Protein AF-A0A519EN14-F1 (afdb_monomer_lite)

Foldseek 3Di:
DEDAAEPDPCCVVPPVVQVVCVVVQRGHYVVVVVVVVVVQVPDDPVDHDPDDYDGGPPDDD

Radius of gyration: 13.74 Å; ch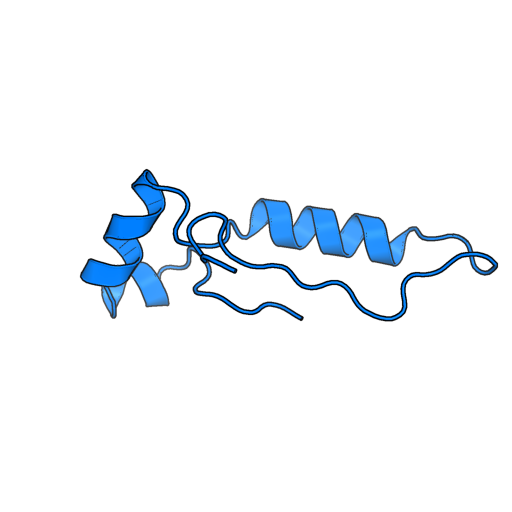ains: 1; bounding box: 31×27×37 Å

Sequence (61 aa):
VIDGAIDTAFIRDNFPERYALKADDGILNPDHIADSYWMLHAQPRDAWTHELDLRPWMEKF

pLDDT: mean 94.33, std 4.63, range [69.81, 98.44]

Secondary structure (DSSP, 8-state):
-B-S-BSSHHHHHH-HHHHHGGGGT-SB-HHHHHHHHHHHHT--TTS--S---B--TT---

Structure (mmCIF, N/CA/C/O backbone):
data_AF-A0A519EN14-F1
#
_entry.id   AF-A0A519EN14-F1
#
loop_
_atom_site.group_PDB
_atom_site.id
_atom_site.type_symbol
_atom_site.label_atom_id
_atom_site.label_alt_id
_atom_site.label_comp_id
_atom_site.label_asym_id
_atom_site.label_entity_id
_atom_site.label_seq_id
_atom_site.pdbx_PDB_ins_code
_atom_site.Cartn_x
_atom_site.Cartn_y
_atom_site.Cartn_z
_atom_site.occupancy
_atom_site.B_iso_or_equiv
_atom_site.auth_seq_id
_atom_site.auth_comp_id
_atom_site.auth_asym_id
_atom_site.auth_atom_id
_atom_site.pdbx_PDB_model_num
ATOM 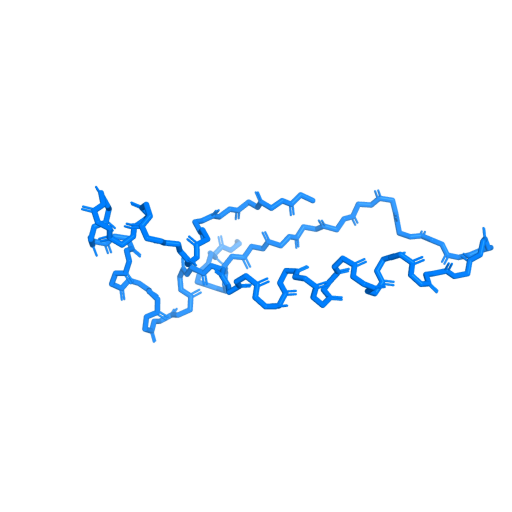1 N N . VAL A 1 1 ? 5.917 3.226 0.620 1.00 95.12 1 VAL A N 1
ATOM 2 C CA . VAL A 1 1 ? 5.577 3.324 2.049 1.00 95.12 1 VAL A CA 1
ATOM 3 C C . VAL A 1 1 ? 4.114 2.960 2.233 1.00 95.12 1 VAL A C 1
ATOM 5 O O . VAL A 1 1 ? 3.289 3.358 1.421 1.00 95.12 1 VAL A O 1
ATOM 8 N N . ILE A 1 2 ? 3.803 2.158 3.251 1.00 95.31 2 ILE A N 1
ATOM 9 C CA . ILE A 1 2 ? 2.423 1.891 3.668 1.00 95.31 2 ILE A CA 1
ATOM 10 C C . ILE A 1 2 ? 2.231 2.634 4.982 1.00 95.31 2 ILE A C 1
ATOM 12 O O . ILE A 1 2 ? 2.779 2.210 5.999 1.00 95.31 2 ILE A O 1
ATOM 16 N N . ASP A 1 3 ? 1.524 3.756 4.938 1.00 93.25 3 ASP A N 1
ATOM 17 C CA . ASP A 1 3 ? 1.333 4.633 6.091 1.00 93.25 3 ASP A CA 1
ATOM 18 C C . ASP A 1 3 ? -0.152 4.667 6.453 1.00 93.25 3 ASP A C 1
ATOM 20 O O . ASP A 1 3 ? -0.938 5.473 5.962 1.00 93.25 3 ASP A O 1
ATOM 24 N N . GLY A 1 4 ? -0.571 3.677 7.241 1.00 92.56 4 GLY A N 1
ATOM 25 C CA . GLY A 1 4 ? -1.967 3.499 7.612 1.00 92.56 4 GLY A CA 1
ATOM 26 C C . GLY A 1 4 ? -2.262 2.126 8.201 1.00 92.56 4 GLY A C 1
ATOM 27 O O . GLY A 1 4 ? -1.456 1.198 8.131 1.00 92.56 4 GLY A O 1
ATOM 28 N N . ALA A 1 5 ? -3.449 1.986 8.792 1.00 93.44 5 ALA A N 1
ATOM 29 C CA . ALA A 1 5 ? -3.936 0.687 9.244 1.00 93.44 5 ALA A CA 1
ATOM 30 C C . ALA A 1 5 ? -4.385 -0.148 8.037 1.00 93.44 5 ALA A C 1
ATOM 32 O O . ALA A 1 5 ? -5.097 0.362 7.176 1.00 93.44 5 ALA A O 1
ATOM 33 N N . ILE A 1 6 ? -3.996 -1.423 7.993 1.00 95.94 6 ILE A N 1
ATOM 34 C CA . ILE A 1 6 ? -4.373 -2.367 6.930 1.00 95.94 6 ILE A CA 1
ATOM 35 C C . ILE A 1 6 ? -5.522 -3.245 7.431 1.00 95.94 6 ILE A C 1
ATOM 37 O O . ILE A 1 6 ? -5.471 -3.730 8.567 1.00 95.94 6 ILE A O 1
ATOM 41 N N . ASP A 1 7 ? -6.528 -3.480 6.588 1.00 95.50 7 ASP A N 1
ATOM 42 C CA . ASP A 1 7 ? -7.651 -4.384 6.863 1.00 95.50 7 ASP A CA 1
ATOM 43 C C . ASP A 1 7 ? -7.164 -5.820 7.101 1.00 95.50 7 ASP A C 1
ATOM 45 O O . ASP A 1 7 ? -6.973 -6.622 6.190 1.00 95.50 7 ASP A O 1
ATOM 49 N N . THR A 1 8 ? -6.913 -6.127 8.368 1.00 94.75 8 THR A N 1
ATOM 50 C CA . THR A 1 8 ? -6.394 -7.405 8.847 1.00 94.75 8 THR A CA 1
ATOM 51 C C . THR A 1 8 ? -7.166 -7.823 10.088 1.00 94.75 8 THR A C 1
ATOM 53 O O . THR A 1 8 ? -7.718 -6.986 10.808 1.00 94.75 8 THR A O 1
ATOM 56 N N . ALA A 1 9 ? -7.156 -9.125 10.389 1.00 93.50 9 ALA A N 1
ATOM 57 C CA . ALA A 1 9 ? -7.742 -9.645 11.625 1.00 93.50 9 ALA A CA 1
ATOM 58 C C . A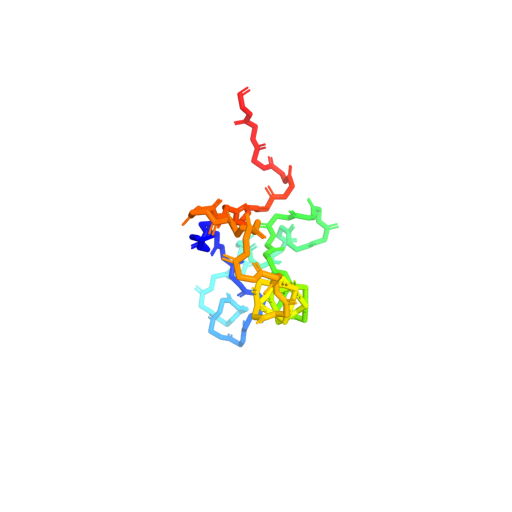LA A 1 9 ? -7.166 -8.946 12.867 1.00 93.50 9 ALA A C 1
ATOM 60 O O . ALA A 1 9 ? -7.905 -8.585 13.773 1.00 93.50 9 ALA A O 1
ATOM 61 N N . PHE A 1 10 ? -5.862 -8.657 12.862 1.00 93.44 10 PHE A N 1
ATOM 62 C CA . PHE A 1 10 ? -5.211 -7.938 13.949 1.00 93.44 10 PHE A CA 1
ATOM 63 C C . PHE A 1 10 ? -5.831 -6.554 14.198 1.00 93.44 10 PHE A C 1
ATOM 65 O O . PHE A 1 10 ? -6.167 -6.245 15.340 1.00 93.44 10 PHE A O 1
ATOM 72 N N . ILE A 1 11 ? -6.030 -5.740 13.153 1.00 94.94 11 ILE A N 1
ATOM 73 C CA . ILE A 1 11 ? -6.645 -4.409 13.302 1.00 94.94 11 ILE A CA 1
ATOM 74 C C . ILE A 1 11 ? -8.108 -4.521 13.727 1.00 94.94 11 ILE A C 1
ATOM 76 O O . ILE A 1 11 ? -8.536 -3.792 14.619 1.00 94.94 11 ILE A O 1
ATOM 80 N N . ARG A 1 12 ? -8.854 -5.461 13.143 1.00 92.88 12 ARG A N 1
ATOM 81 C CA . ARG A 1 12 ? -10.256 -5.700 13.497 1.00 92.88 12 ARG A CA 1
ATOM 82 C C . ARG A 1 12 ? -10.433 -6.067 14.968 1.00 92.88 12 ARG A C 1
ATOM 84 O O . ARG A 1 12 ? -11.312 -5.522 15.627 1.00 92.88 12 ARG A O 1
ATOM 91 N N . ASP A 1 13 ? -9.602 -6.974 15.467 1.00 95.50 13 ASP A N 1
ATOM 92 C CA . ASP A 1 13 ? -9.807 -7.592 16.775 1.00 95.50 13 ASP A CA 1
ATOM 93 C C . ASP A 1 13 ? -9.186 -6.751 17.912 1.00 95.50 13 ASP A C 1
ATOM 95 O O . ASP A 1 13 ? -9.690 -6.766 19.033 1.00 95.50 13 ASP A O 1
ATOM 99 N N . ASN A 1 14 ? -8.122 -5.984 17.634 1.00 95.44 14 ASN A N 1
ATOM 100 C CA . ASN A 1 14 ? -7.396 -5.203 18.650 1.00 95.44 14 ASN A CA 1
ATOM 101 C C . ASN A 1 14 ? -7.689 -3.694 18.604 1.00 95.44 14 ASN A C 1
ATOM 103 O O . ASN A 1 14 ? -7.449 -3.000 19.588 1.00 95.44 14 ASN A O 1
ATOM 107 N N . PHE A 1 15 ? -8.203 -3.175 17.484 1.00 94.12 15 PHE A N 1
ATOM 108 C CA . PHE A 1 15 ? -8.471 -1.745 17.290 1.00 94.12 15 PHE A CA 1
ATOM 109 C C . PHE A 1 15 ? -9.859 -1.516 16.665 1.00 94.12 15 PHE A C 1
ATOM 111 O O . PHE A 1 15 ? -9.957 -0.924 15.586 1.00 94.12 15 PHE A O 1
ATOM 118 N N . PRO A 1 16 ? -10.948 -1.954 17.325 1.00 92.62 16 PRO A N 1
ATOM 119 C CA . PRO A 1 16 ? -12.296 -1.928 16.753 1.00 9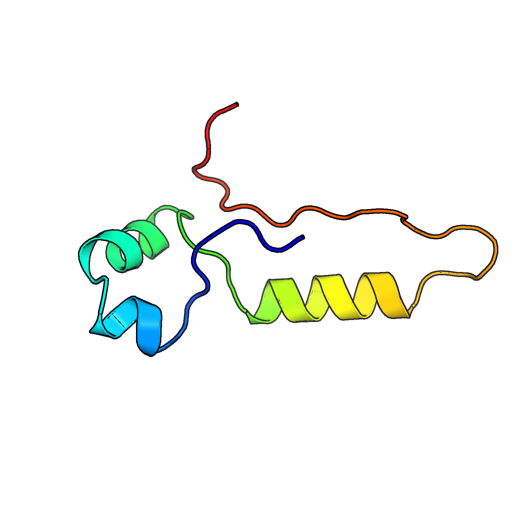2.62 16 PRO A CA 1
ATOM 120 C C . PRO A 1 16 ? -12.766 -0.517 16.374 1.00 92.62 16 PRO A C 1
ATOM 122 O O . PRO A 1 16 ? -13.410 -0.350 15.343 1.00 92.62 16 PRO A O 1
ATOM 125 N N . GLU A 1 17 ? -12.392 0.510 17.145 1.00 92.31 17 GLU A N 1
ATOM 126 C CA . GLU A 1 17 ? -12.696 1.913 16.818 1.00 92.31 17 GLU A CA 1
ATOM 127 C C . GLU A 1 17 ? -12.036 2.351 15.506 1.00 92.31 17 GLU A C 1
ATOM 129 O O . GLU A 1 17 ? -12.659 3.009 14.678 1.00 92.31 17 GLU A O 1
ATOM 134 N N . ARG A 1 18 ? -10.786 1.933 15.273 1.00 89.88 18 ARG A N 1
ATOM 135 C CA . ARG A 1 18 ? -10.077 2.226 14.023 1.00 89.88 18 ARG A CA 1
ATOM 136 C C . ARG A 1 18 ? -10.608 1.387 12.867 1.00 89.88 18 ARG A C 1
ATOM 138 O O . ARG A 1 18 ? -10.688 1.882 11.750 1.00 89.88 18 ARG A O 1
ATOM 145 N N . TYR A 1 19 ? -11.002 0.143 13.133 1.00 92.00 19 TYR A N 1
ATOM 146 C CA . TYR A 1 19 ? -11.637 -0.719 12.141 1.00 92.00 19 TYR A CA 1
ATOM 147 C C . TYR A 1 19 ? -12.992 -0.174 11.679 1.00 92.00 19 TYR A C 1
ATOM 149 O O . TYR A 1 19 ? -13.335 -0.312 10.509 1.00 92.00 19 TYR A O 1
ATOM 157 N N . ALA A 1 20 ? -13.743 0.490 12.563 1.00 93.00 20 ALA A N 1
ATOM 158 C CA . ALA A 1 20 ? -15.013 1.120 12.210 1.00 93.00 20 ALA A CA 1
ATOM 159 C C . ALA A 1 20 ? -14.852 2.184 11.108 1.00 93.00 20 ALA A C 1
ATOM 161 O O . ALA A 1 20 ? -15.714 2.292 10.239 1.00 93.00 20 ALA A O 1
ATOM 162 N N . LEU A 1 21 ? -13.707 2.882 11.070 1.00 92.56 21 LEU A N 1
ATOM 163 C CA . LEU A 1 21 ? -13.384 3.866 10.029 1.00 92.56 21 LEU A CA 1
ATOM 164 C C . LEU A 1 21 ? -13.225 3.250 8.632 1.00 92.56 21 LEU A C 1
ATOM 166 O O . LEU A 1 21 ? -13.181 3.987 7.652 1.00 92.56 21 LEU A O 1
ATOM 170 N N . LYS A 1 22 ? -13.164 1.917 8.506 1.00 91.44 22 LYS A N 1
ATOM 171 C CA . LYS A 1 22 ? -13.194 1.229 7.208 1.00 91.44 22 LYS A CA 1
ATOM 172 C C . LYS A 1 22 ? -14.389 1.639 6.358 1.00 91.44 22 LYS A C 1
ATOM 174 O O . LYS A 1 22 ? -14.247 1.740 5.147 1.00 91.44 22 LYS A O 1
ATOM 179 N N . ALA A 1 23 ? -15.548 1.842 6.985 1.00 90.94 23 ALA A N 1
ATOM 180 C CA . ALA A 1 23 ? -16.771 2.224 6.285 1.00 90.94 23 ALA A CA 1
ATOM 181 C C . ALA A 1 23 ? -16.664 3.597 5.599 1.00 90.94 23 ALA A C 1
ATOM 183 O O . ALA A 1 23 ? -17.389 3.848 4.643 1.00 90.94 23 ALA A O 1
ATOM 184 N N . ASP A 1 24 ? -15.735 4.433 6.063 1.00 93.06 24 ASP A N 1
ATOM 185 C CA . ASP A 1 24 ? -15.506 5.802 5.608 1.00 93.06 24 ASP A CA 1
ATOM 186 C C . ASP A 1 24 ? -14.094 5.961 4.992 1.00 93.06 24 ASP A C 1
ATOM 188 O O . ASP A 1 24 ? -13.472 7.018 5.096 1.00 93.06 24 ASP A O 1
ATOM 192 N N . ASP A 1 25 ? -13.544 4.890 4.404 1.00 92.81 25 ASP A N 1
ATOM 193 C CA . ASP A 1 25 ? -12.233 4.865 3.727 1.00 92.81 25 ASP A CA 1
ATOM 194 C C . ASP A 1 25 ? -11.019 5.220 4.622 1.00 92.81 25 ASP A C 1
ATOM 196 O O . ASP A 1 25 ? -9.978 5.704 4.162 1.00 92.81 25 ASP A O 1
ATOM 200 N N . GLY A 1 26 ? -11.126 4.960 5.929 1.00 93.50 26 GLY A N 1
ATOM 201 C CA . GLY A 1 26 ? -10.090 5.234 6.933 1.00 93.50 26 GLY A CA 1
ATOM 202 C C . GLY A 1 26 ? -9.056 4.122 7.146 1.00 93.50 26 GLY A C 1
ATOM 203 O O . GLY A 1 26 ? -8.149 4.288 7.968 1.00 93.50 26 GLY A O 1
ATOM 204 N N . ILE A 1 27 ? -9.159 2.997 6.428 1.00 95.44 27 ILE A N 1
ATOM 205 C CA . ILE A 1 27 ? -8.163 1.913 6.458 1.00 95.44 27 ILE A CA 1
ATOM 206 C C . ILE A 1 27 ? -7.814 1.435 5.045 1.00 95.44 27 ILE A C 1
ATOM 208 O O . ILE A 1 27 ? -8.633 1.493 4.131 1.00 95.44 27 ILE A O 1
ATOM 212 N N . LEU A 1 28 ? -6.596 0.928 4.874 1.00 96.44 28 LEU A N 1
ATOM 213 C CA . LEU A 1 28 ? -6.085 0.429 3.603 1.00 96.44 28 LEU A CA 1
ATOM 214 C C . LEU A 1 28 ? -6.582 -0.990 3.313 1.00 96.44 28 LEU A C 1
ATOM 216 O O . LEU A 1 28 ? -6.530 -1.870 4.176 1.00 96.44 28 LEU A O 1
ATOM 220 N N . ASN A 1 29 ? -6.995 -1.221 2.067 1.00 96.31 29 ASN A N 1
ATOM 221 C CA . ASN A 1 29 ? -7.371 -2.543 1.574 1.00 96.31 29 ASN A CA 1
ATOM 222 C C . ASN A 1 29 ? -6.117 -3.329 1.126 1.00 96.31 29 ASN A C 1
ATOM 224 O O . ASN A 1 29 ? -5.390 -2.836 0.257 1.00 96.31 29 ASN A O 1
ATOM 228 N N . PRO A 1 30 ? -5.858 -4.538 1.663 1.00 96.56 30 PRO A N 1
ATOM 229 C CA . PRO A 1 30 ? -4.719 -5.366 1.267 1.00 96.56 30 PRO A CA 1
ATOM 230 C C . PRO A 1 30 ? -4.688 -5.724 -0.226 1.00 96.56 30 PRO A C 1
ATOM 232 O O . PRO A 1 30 ? -3.597 -5.783 -0.789 1.00 96.56 30 PRO A O 1
ATOM 235 N N . ASP A 1 31 ? -5.837 -5.896 -0.884 1.00 97.81 31 ASP A N 1
ATOM 236 C CA . ASP A 1 31 ? -5.887 -6.217 -2.317 1.00 97.81 31 ASP A CA 1
ATOM 237 C C . ASP A 1 31 ? -5.337 -5.052 -3.155 1.00 97.81 31 ASP A C 1
ATOM 239 O O . ASP A 1 31 ? -4.492 -5.240 -4.027 1.00 97.81 31 ASP A O 1
ATOM 243 N N . HIS A 1 32 ? -5.700 -3.814 -2.808 1.00 97.38 32 HIS A N 1
ATOM 244 C CA . HIS A 1 32 ? -5.194 -2.620 -3.496 1.00 97.38 32 HIS A CA 1
ATOM 245 C C . HIS A 1 32 ? -3.698 -2.373 -3.222 1.00 97.38 32 HIS A C 1
ATOM 247 O O . HIS A 1 32 ? -2.984 -1.818 -4.064 1.00 97.38 32 HIS A O 1
ATOM 253 N N . ILE A 1 33 ? -3.196 -2.793 -2.053 1.00 97.69 33 ILE A N 1
ATOM 254 C CA . ILE A 1 33 ? -1.755 -2.792 -1.761 1.00 97.69 33 ILE A CA 1
ATOM 255 C C . ILE A 1 33 ? -1.041 -3.798 -2.676 1.00 97.69 33 ILE A C 1
ATOM 257 O O . ILE A 1 33 ? 0.007 -3.471 -3.237 1.00 97.69 33 ILE A O 1
ATOM 261 N N . ALA A 1 34 ? -1.601 -4.999 -2.852 1.00 97.88 34 ALA A N 1
ATOM 262 C CA . ALA A 1 34 ? -1.039 -6.017 -3.737 1.00 97.88 34 ALA A CA 1
ATOM 263 C C . ALA A 1 34 ? -1.013 -5.554 -5.203 1.00 97.88 34 ALA A C 1
ATOM 265 O O . ALA A 1 34 ? 0.010 -5.710 -5.872 1.00 97.88 34 ALA A O 1
ATOM 266 N N . ASP A 1 35 ? -2.079 -4.904 -5.674 1.00 98.38 35 ASP A N 1
ATOM 267 C CA . ASP A 1 35 ? -2.133 -4.313 -7.016 1.00 98.38 35 ASP A CA 1
ATOM 268 C C . ASP A 1 35 ? -1.069 -3.224 -7.202 1.00 98.38 35 ASP A C 1
ATOM 270 O O . ASP A 1 35 ? -0.372 -3.189 -8.219 1.00 98.38 35 ASP A O 1
ATOM 274 N N . SER A 1 36 ? -0.883 -2.370 -6.191 1.00 97.94 36 SER A N 1
ATOM 275 C CA . SER A 1 36 ? 0.155 -1.331 -6.199 1.00 97.94 36 SER A CA 1
ATOM 276 C C . SER A 1 36 ? 1.562 -1.937 -6.254 1.00 97.94 36 SER A C 1
ATOM 278 O O . SER A 1 36 ? 2.424 -1.451 -6.987 1.00 97.94 36 SER A O 1
ATOM 280 N N . TYR A 1 37 ? 1.799 -3.032 -5.521 1.00 97.50 37 TYR A N 1
ATOM 281 C CA . TYR A 1 37 ? 3.051 -3.785 -5.605 1.00 97.50 37 TYR A CA 1
ATOM 282 C C . TYR A 1 37 ? 3.266 -4.367 -7.005 1.00 97.50 37 TYR A C 1
ATOM 284 O O . TYR A 1 37 ? 4.353 -4.221 -7.565 1.00 97.50 37 TYR A O 1
ATOM 292 N N . TRP A 1 38 ? 2.243 -4.997 -7.586 1.00 98.12 38 TRP A N 1
ATOM 293 C CA . TRP A 1 38 ? 2.344 -5.582 -8.922 1.00 98.12 38 TRP A CA 1
ATOM 294 C C . TRP A 1 38 ? 2.633 -4.518 -9.983 1.00 98.12 38 TRP A C 1
ATOM 296 O O . TRP A 1 38 ? 3.506 -4.707 -10.832 1.00 98.12 38 TRP A O 1
ATOM 306 N N . MET A 1 39 ? 1.968 -3.365 -9.882 1.00 97.75 39 MET A N 1
ATOM 307 C CA . MET A 1 39 ? 2.229 -2.206 -10.731 1.00 97.75 39 MET A CA 1
ATOM 308 C C . MET A 1 39 ? 3.693 -1.755 -10.638 1.00 97.75 39 MET A C 1
ATOM 310 O O . MET A 1 39 ? 4.317 -1.543 -11.675 1.00 97.75 39 MET A O 1
ATOM 314 N N . LEU A 1 40 ? 4.261 -1.642 -9.427 1.00 97.31 40 LEU A N 1
ATOM 315 C CA . LEU A 1 40 ? 5.672 -1.277 -9.234 1.00 97.31 40 LEU A CA 1
ATOM 316 C C . LEU A 1 40 ? 6.620 -2.341 -9.803 1.00 97.31 40 LEU A C 1
ATOM 318 O O . LEU A 1 40 ? 7.597 -2.009 -10.469 1.00 97.31 40 LEU A O 1
ATOM 322 N N . HIS A 1 41 ? 6.329 -3.621 -9.569 1.00 97.00 41 HIS A N 1
ATOM 323 C CA . HIS A 1 41 ? 7.154 -4.730 -10.045 1.00 97.00 41 HIS A CA 1
ATOM 324 C C . HIS A 1 41 ? 7.250 -4.783 -11.578 1.00 97.00 41 HIS A C 1
ATOM 326 O O . HIS A 1 41 ? 8.293 -5.144 -12.121 1.00 97.00 41 HIS A O 1
ATOM 332 N N . ALA A 1 42 ? 6.174 -4.410 -12.273 1.00 97.94 42 ALA A N 1
ATOM 333 C CA . ALA A 1 42 ? 6.083 -4.455 -13.728 1.00 97.94 42 ALA A CA 1
ATOM 334 C C . ALA A 1 42 ? 6.644 -3.207 -14.446 1.00 97.94 42 ALA A C 1
ATOM 336 O O . ALA A 1 42 ? 6.537 -3.119 -15.671 1.00 97.94 42 ALA A O 1
ATOM 337 N N . GLN A 1 43 ? 7.227 -2.239 -13.727 1.00 98.44 43 GLN A N 1
ATOM 338 C CA . GLN A 1 43 ? 7.745 -1.010 -14.337 1.00 98.44 43 GLN A CA 1
ATOM 339 C C . GLN A 1 43 ? 8.922 -1.272 -15.293 1.00 98.44 43 GLN A C 1
ATOM 341 O O . GLN A 1 43 ? 9.767 -2.139 -15.038 1.00 98.44 43 GLN A O 1
ATOM 346 N N . PRO A 1 44 ? 9.014 -0.523 -16.407 1.00 98.12 44 PRO A N 1
ATOM 347 C CA . PRO A 1 44 ? 10.132 -0.646 -17.328 1.00 98.12 44 PRO A CA 1
ATOM 348 C C . PRO A 1 44 ? 11.425 -0.118 -16.687 1.00 98.12 44 PRO A C 1
ATOM 350 O O . PRO A 1 44 ? 11.422 0.778 -15.845 1.00 98.12 44 PRO A O 1
ATOM 353 N N . ARG A 1 45 ? 12.570 -0.673 -17.101 1.00 96.00 45 ARG A N 1
ATOM 354 C CA . ARG A 1 45 ? 13.879 -0.358 -16.492 1.00 96.00 45 ARG A CA 1
ATOM 355 C C . ARG A 1 45 ? 14.312 1.100 -16.662 1.00 96.00 45 ARG A C 1
ATOM 357 O O . ARG A 1 45 ? 15.159 1.568 -15.910 1.00 96.00 45 ARG A O 1
ATOM 364 N N . ASP A 1 46 ? 13.783 1.782 -17.667 1.00 97.38 46 ASP A N 1
ATOM 365 C CA . ASP A 1 46 ? 14.100 3.165 -18.018 1.00 97.38 46 ASP A CA 1
ATOM 366 C C . ASP A 1 46 ? 13.132 4.192 -17.406 1.00 97.38 46 ASP A C 1
ATOM 368 O O . ASP A 1 46 ? 13.416 5.388 -17.459 1.00 97.38 46 ASP A O 1
ATOM 372 N N . ALA A 1 47 ? 12.039 3.754 -16.773 1.00 96.62 47 ALA A N 1
ATOM 373 C CA . ALA A 1 47 ? 11.093 4.621 -16.078 1.00 96.62 47 ALA A CA 1
ATOM 374 C C . ALA A 1 47 ? 10.495 3.905 -14.857 1.00 96.62 47 ALA A C 1
ATOM 376 O O . ALA A 1 47 ? 9.529 3.150 -14.967 1.00 96.62 47 ALA A O 1
ATOM 377 N N . TRP A 1 48 ? 11.073 4.168 -13.683 1.00 96.56 48 TRP A N 1
ATOM 378 C CA . TRP A 1 48 ? 10.700 3.530 -12.422 1.00 96.56 48 TRP A CA 1
ATOM 379 C C . TRP A 1 48 ? 10.403 4.559 -11.327 1.00 96.56 48 TRP A C 1
ATOM 381 O O . TRP A 1 48 ? 10.941 5.669 -11.313 1.00 96.56 48 TRP A O 1
ATOM 391 N N . THR A 1 49 ? 9.529 4.178 -10.401 1.00 97.62 49 THR A N 1
ATOM 392 C CA . THR A 1 49 ? 9.121 4.983 -9.251 1.00 97.62 49 THR A CA 1
ATOM 393 C C . THR A 1 49 ? 10.095 4.783 -8.095 1.00 97.62 49 THR A C 1
ATOM 395 O O . THR A 1 49 ? 10.304 3.659 -7.648 1.00 97.62 49 THR A O 1
ATOM 398 N N . HIS A 1 50 ? 10.647 5.881 -7.572 1.00 96.31 50 HIS A N 1
ATOM 399 C CA . HIS A 1 50 ? 11.534 5.838 -6.407 1.00 96.31 50 HIS A CA 1
ATOM 400 C C . HIS A 1 50 ? 10.788 5.558 -5.097 1.00 96.31 50 HIS A C 1
ATOM 402 O O . HIS A 1 50 ? 11.219 4.724 -4.305 1.00 96.31 50 HIS A O 1
ATOM 408 N N . GLU A 1 51 ? 9.655 6.229 -4.891 1.00 97.00 51 GLU A N 1
ATOM 409 C CA . GLU A 1 51 ? 8.823 6.086 -3.700 1.00 97.00 51 GLU A CA 1
ATOM 410 C C . GLU A 1 51 ? 7.342 6.212 -4.073 1.00 97.00 51 GLU A C 1
ATOM 412 O O . GLU A 1 51 ? 6.970 7.013 -4.932 1.00 97.00 51 GLU A O 1
ATOM 417 N N . LEU A 1 52 ? 6.511 5.383 -3.442 1.00 96.50 52 LEU A N 1
ATOM 418 C CA . LEU A 1 52 ? 5.056 5.395 -3.556 1.00 96.50 52 LEU A CA 1
ATOM 419 C C . LEU A 1 52 ? 4.462 5.305 -2.153 1.00 96.50 52 LEU A C 1
ATOM 421 O O . LEU A 1 52 ? 4.709 4.314 -1.463 1.00 96.50 52 LEU A O 1
ATOM 425 N N . ASP A 1 53 ? 3.663 6.286 -1.754 1.00 96.31 53 ASP A N 1
ATOM 426 C CA . ASP A 1 53 ? 2.971 6.313 -0.466 1.00 96.31 53 ASP A CA 1
ATOM 427 C C . ASP A 1 53 ? 1.521 5.859 -0.614 1.00 96.31 53 ASP A C 1
ATOM 429 O O . ASP A 1 53 ? 0.744 6.462 -1.352 1.00 96.31 53 ASP A O 1
ATOM 433 N N . LEU A 1 54 ? 1.150 4.804 0.115 1.00 96.00 54 LEU A N 1
ATOM 434 C CA . LEU A 1 54 ? -0.235 4.363 0.246 1.00 96.00 54 LEU A CA 1
ATOM 435 C C . LEU A 1 54 ? -0.760 4.800 1.609 1.00 96.00 54 LEU A C 1
ATOM 437 O O . LEU A 1 54 ? -0.248 4.365 2.644 1.00 96.00 54 LEU A O 1
ATOM 441 N N . ARG A 1 55 ? -1.784 5.654 1.579 1.00 95.38 55 ARG A N 1
ATOM 442 C CA . ARG A 1 55 ? -2.418 6.279 2.743 1.00 95.38 55 ARG A CA 1
ATOM 443 C C . ARG A 1 55 ? -3.941 6.157 2.653 1.00 95.38 55 ARG A C 1
ATOM 445 O O . ARG A 1 55 ? -4.467 6.146 1.536 1.00 95.38 55 ARG A O 1
ATOM 452 N N . PRO A 1 56 ? -4.663 6.030 3.779 1.00 94.19 56 PRO A N 1
ATOM 453 C CA . PRO A 1 56 ? -6.120 6.066 3.777 1.00 94.19 56 PRO A CA 1
ATOM 454 C C . PRO A 1 56 ? -6.650 7.385 3.211 1.00 94.19 56 PRO A C 1
ATOM 456 O O . PRO A 1 56 ? -6.110 8.452 3.493 1.00 94.19 56 PRO A O 1
ATOM 459 N N . TRP A 1 57 ? -7.752 7.322 2.469 1.00 92.00 57 TRP A N 1
ATOM 460 C CA . TRP A 1 57 ? -8.350 8.498 1.830 1.00 92.00 57 TRP A CA 1
ATOM 461 C C . TRP A 1 57 ? -8.831 9.551 2.840 1.00 92.00 57 TRP A C 1
ATOM 463 O O . TRP A 1 57 ? -8.826 10.744 2.552 1.00 92.00 57 TRP A O 1
ATOM 473 N N . MET A 1 58 ? -9.233 9.114 4.038 1.00 89.94 58 MET A N 1
ATOM 474 C CA . MET A 1 58 ? -9.717 9.990 5.112 1.00 89.94 58 MET A CA 1
ATOM 475 C C . MET A 1 58 ? -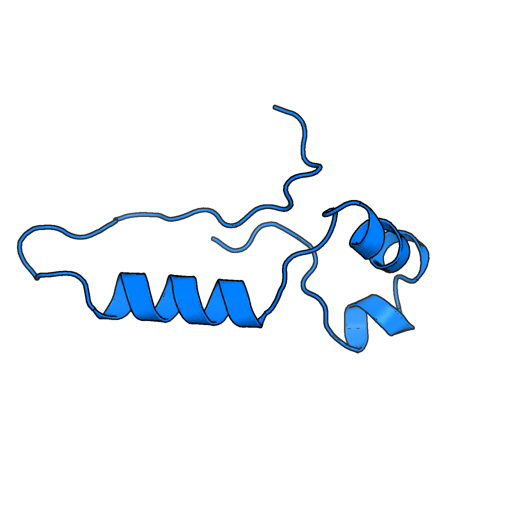8.647 10.961 5.657 1.00 89.94 58 MET A C 1
ATOM 477 O O . MET A 1 58 ? -8.993 11.948 6.313 1.00 89.94 58 MET A O 1
ATOM 481 N N . GLU A 1 59 ? -7.357 10.697 5.433 1.00 85.00 59 GLU A N 1
ATOM 482 C CA . GLU A 1 59 ? -6.273 11.559 5.910 1.00 85.00 59 GLU A CA 1
ATOM 483 C C . GLU A 1 59 ? -6.378 12.964 5.281 1.00 85.00 59 GLU A C 1
ATOM 485 O O . GLU A 1 59 ? -6.466 13.114 4.064 1.00 85.00 59 GLU A O 1
ATOM 490 N N . LYS A 1 60 ? -6.416 14.012 6.117 1.00 77.75 60 LYS A N 1
ATOM 491 C CA . LYS A 1 60 ? -6.476 15.412 5.662 1.00 77.75 60 LYS A CA 1
ATOM 492 C C . LYS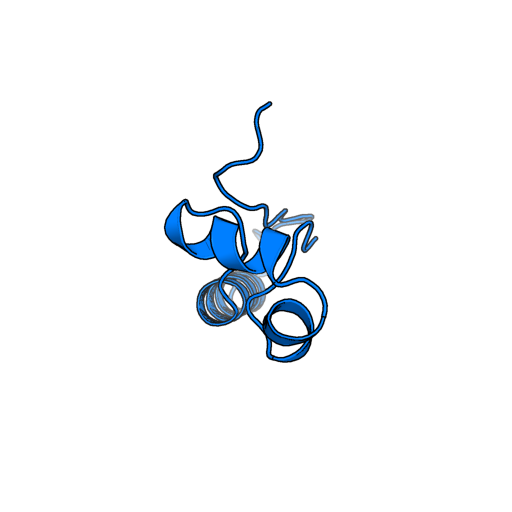 A 1 60 ? -5.063 15.986 5.539 1.00 77.75 60 LYS A C 1
ATOM 494 O O . LYS A 1 60 ? -4.275 15.825 6.469 1.00 77.75 60 LYS A O 1
ATOM 499 N N . PHE A 1 61 ? -4.802 16.685 4.434 1.00 69.81 61 PHE A N 1
ATOM 500 C CA . PHE A 1 61 ? -3.542 17.373 4.122 1.00 69.81 61 PHE A CA 1
ATOM 501 C C . PHE A 1 61 ? -3.580 18.853 4.515 1.00 69.81 61 PHE A C 1
ATOM 503 O O . PHE A 1 61 ? -4.659 19.475 4.355 1.00 69.81 61 PHE A O 1
#